Protein AF-A0A829FB20-F1 (afdb_monomer_lite)

Organism: NCBI:txid1157475

Foldseek 3Di:
DLVLLVCLLPDPDDLVVLCVQLVHDSVVSVCPSVVVDPPVPDDPSSVVSSVSSSVVVVVVVVVVVD

pLDDT: mean 94.2, std 7.98, range [51.09, 98.12]

Sequence (66 aa):
MLAHANEVLMSSLKGTELAKIMNMNVNQFYDYRNGSKKIEKARLETLIKFEKAYVYMLDKQKRTID

Structure (mmCIF, N/CA/C/O backbone):
data_AF-A0A829FB20-F1
#
_entry.id   AF-A0A829FB20-F1
#
loop_
_atom_site.group_PDB
_atom_site.id
_atom_site.type_symbol
_atom_site.label_atom_id
_atom_site.label_alt_id
_atom_site.label_comp_id
_atom_site.label_asym_id
_atom_site.label_entity_id
_atom_site.label_seq_id
_atom_site.pdbx_PDB_ins_code
_atom_site.Cartn_x
_atom_site.Cartn_y
_atom_site.Cartn_z
_atom_site.occupancy
_atom_site.B_iso_or_equiv
_atom_site.auth_seq_id
_atom_site.auth_comp_id
_atom_site.auth_asym_id
_atom_site.auth_atom_id
_atom_site.pdbx_PDB_model_num
ATOM 1 N N . MET A 1 1 ? -5.470 -1.460 -11.669 1.00 85.25 1 MET A N 1
ATOM 2 C CA . MET A 1 1 ? -5.942 -0.881 -10.391 1.00 85.25 1 MET A CA 1
ATOM 3 C C . MET A 1 1 ? -5.936 -1.868 -9.223 1.00 85.25 1 MET A C 1
ATOM 5 O O . MET A 1 1 ? -5.032 -1.736 -8.417 1.00 85.25 1 MET A O 1
ATOM 9 N N . LEU A 1 2 ? -6.843 -2.856 -9.085 1.00 96.62 2 LEU A N 1
ATOM 10 C CA . LEU A 1 2 ? -6.792 -3.768 -7.913 1.00 96.62 2 LEU A CA 1
ATOM 11 C C . LEU A 1 2 ? -5.507 -4.612 -7.851 1.00 96.62 2 LEU A C 1
ATOM 13 O O . LEU A 1 2 ? -4.880 -4.682 -6.801 1.00 96.62 2 LEU A O 1
ATOM 17 N N . ALA A 1 3 ? -5.081 -5.190 -8.979 1.00 97.69 3 ALA A N 1
ATOM 18 C CA . ALA A 1 3 ? -3.815 -5.923 -9.063 1.00 97.69 3 ALA A CA 1
ATOM 19 C C . ALA A 1 3 ? -2.616 -5.040 -8.665 1.00 97.69 3 ALA A C 1
ATOM 21 O O . ALA A 1 3 ? -1.864 -5.389 -7.765 1.00 97.69 3 ALA A O 1
ATOM 22 N N . HIS A 1 4 ? -2.523 -3.839 -9.241 1.00 98.00 4 HIS A N 1
ATOM 23 C CA . HIS A 1 4 ? -1.469 -2.869 -8.928 1.00 98.00 4 HIS A CA 1
ATOM 24 C C . HIS A 1 4 ? -1.473 -2.449 -7.452 1.00 98.00 4 HIS A C 1
ATOM 26 O O . HIS A 1 4 ? -0.421 -2.327 -6.832 1.00 98.00 4 HIS A O 1
ATOM 32 N N . ALA A 1 5 ? -2.654 -2.267 -6.855 1.00 97.88 5 ALA A N 1
ATOM 33 C CA . ALA A 1 5 ? -2.762 -1.985 -5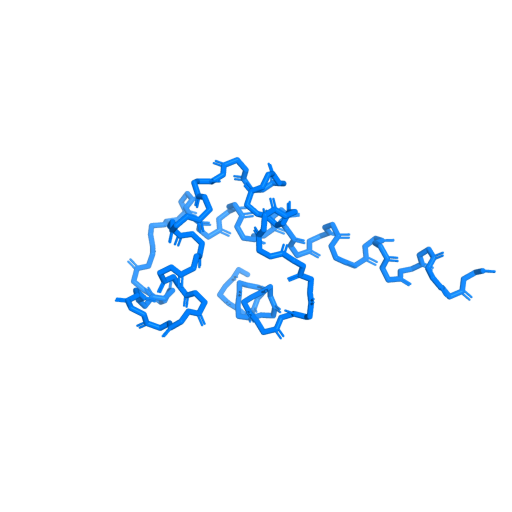.430 1.00 97.88 5 ALA A CA 1
ATOM 34 C C . ALA A 1 5 ? -2.207 -3.140 -4.587 1.00 97.88 5 ALA A C 1
ATOM 36 O O . ALA A 1 5 ? -1.440 -2.893 -3.660 1.00 97.88 5 ALA A O 1
ATOM 37 N N . ASN A 1 6 ? -2.521 -4.389 -4.940 1.00 97.94 6 ASN A N 1
ATOM 38 C CA . ASN A 1 6 ? -1.954 -5.561 -4.272 1.00 97.94 6 ASN A CA 1
ATOM 39 C C . ASN A 1 6 ? -0.427 -5.623 -4.410 1.00 97.94 6 ASN A C 1
ATOM 41 O O . ASN A 1 6 ? 0.256 -5.888 -3.424 1.00 97.94 6 ASN A O 1
ATOM 45 N N . GLU A 1 7 ? 0.127 -5.312 -5.581 1.00 97.88 7 GLU A N 1
ATOM 46 C CA . GLU A 1 7 ? 1.582 -5.249 -5.771 1.00 97.88 7 GLU A CA 1
ATOM 47 C C . GLU A 1 7 ? 2.241 -4.189 -4.879 1.00 97.88 7 GLU A C 1
ATOM 49 O O . GLU A 1 7 ? 3.255 -4.458 -4.231 1.00 97.88 7 GLU A O 1
ATOM 54 N N . VAL A 1 8 ? 1.631 -3.006 -4.758 1.00 97.75 8 VAL A N 1
ATOM 55 C CA . VAL A 1 8 ? 2.104 -1.953 -3.846 1.00 97.75 8 VAL A CA 1
ATOM 56 C C . VAL A 1 8 ? 2.058 -2.417 -2.387 1.00 97.75 8 VAL A C 1
ATOM 58 O O . VAL A 1 8 ? 3.013 -2.186 -1.639 1.00 97.75 8 VAL A O 1
ATOM 61 N N . LEU A 1 9 ? 0.977 -3.085 -1.972 1.00 97.75 9 LEU A N 1
ATOM 62 C CA . LEU A 1 9 ? 0.807 -3.592 -0.605 1.00 97.75 9 LEU A CA 1
ATOM 63 C C . LEU A 1 9 ? 1.829 -4.685 -0.254 1.00 97.75 9 LEU A C 1
ATOM 65 O O . LEU A 1 9 ? 2.323 -4.711 0.874 1.00 97.75 9 LEU A O 1
ATOM 69 N N . MET A 1 10 ? 2.184 -5.540 -1.215 1.00 96.75 10 MET A N 1
ATOM 70 C CA . MET A 1 10 ? 3.176 -6.612 -1.045 1.00 96.75 10 MET A CA 1
ATOM 71 C C . MET A 1 10 ? 4.631 -6.144 -1.212 1.00 96.75 10 MET A C 1
ATOM 73 O O . MET A 1 10 ? 5.557 -6.884 -0.883 1.00 96.75 10 MET A O 1
ATOM 77 N N . SER A 1 11 ? 4.858 -4.927 -1.709 1.00 95.19 11 SER A N 1
ATOM 78 C CA . SER A 1 11 ? 6.205 -4.413 -1.979 1.00 95.19 11 SER A CA 1
ATOM 79 C C . SER A 1 11 ? 7.071 -4.295 -0.721 1.00 95.19 11 SER A C 1
ATOM 81 O O . SER A 1 11 ? 6.592 -3.945 0.354 1.00 95.19 11 SER A O 1
ATOM 83 N N . SER A 1 12 ? 8.386 -4.484 -0.838 1.00 93.19 12 SER A N 1
ATOM 84 C CA . SER A 1 12 ? 9.330 -4.279 0.275 1.00 93.19 12 SER A CA 1
ATOM 85 C C . SER A 1 12 ? 9.597 -2.800 0.601 1.00 93.19 12 SER A C 1
ATOM 87 O O . SER A 1 12 ? 10.336 -2.494 1.538 1.00 93.19 12 SER A O 1
ATOM 89 N N . LEU A 1 13 ? 8.990 -1.863 -0.140 1.00 93.38 13 LEU A N 1
ATOM 90 C CA . LEU A 1 13 ? 9.158 -0.432 0.094 1.00 93.38 13 LEU A CA 1
ATOM 91 C C . LEU A 1 13 ? 8.564 -0.005 1.438 1.00 93.38 13 LEU A C 1
ATOM 93 O O . LEU A 1 13 ? 7.546 -0.531 1.904 1.00 93.38 13 LEU A O 1
ATOM 97 N N . LYS A 1 14 ? 9.197 1.000 2.052 1.00 95.06 14 LYS A N 1
ATOM 98 C CA . LYS A 1 14 ? 8.762 1.544 3.341 1.00 95.06 14 LYS A CA 1
ATOM 99 C C . LYS A 1 14 ? 7.375 2.166 3.200 1.00 95.06 14 LYS A C 1
ATOM 101 O O . LYS A 1 14 ? 7.148 3.010 2.334 1.00 95.06 14 LYS A O 1
ATOM 106 N N . GLY A 1 15 ? 6.458 1.813 4.100 1.00 94.69 15 GLY A N 1
ATOM 107 C CA . GLY A 1 15 ? 5.089 2.331 4.057 1.00 94.69 15 GLY A CA 1
ATOM 108 C C . GLY A 1 15 ? 4.998 3.855 4.166 1.00 94.69 15 GLY A C 1
ATOM 109 O O . GLY A 1 15 ? 4.121 4.453 3.556 1.00 94.69 15 GLY A O 1
ATOM 110 N N . THR A 1 16 ? 5.936 4.504 4.865 1.00 96.50 16 THR A N 1
ATOM 111 C CA . TH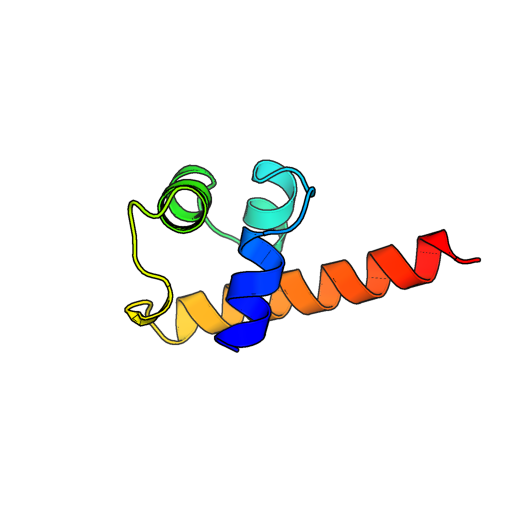R A 1 16 ? 6.028 5.974 4.940 1.00 96.50 16 THR A CA 1
ATOM 112 C C . THR A 1 16 ? 6.345 6.620 3.589 1.00 96.50 16 THR A C 1
ATOM 114 O O . THR A 1 16 ? 5.793 7.672 3.273 1.00 96.50 16 THR A O 1
ATOM 117 N N . GLU A 1 17 ? 7.198 5.992 2.775 1.00 95.94 17 GLU A N 1
ATOM 118 C CA . GLU A 1 17 ? 7.536 6.450 1.422 1.00 95.94 17 GLU A CA 1
ATOM 119 C C . GLU A 1 17 ? 6.317 6.333 0.499 1.00 95.94 17 GLU A C 1
ATOM 121 O O . GLU A 1 17 ? 5.905 7.311 -0.126 1.00 95.94 17 GLU A O 1
ATOM 126 N N . LEU A 1 18 ? 5.683 5.158 0.490 1.00 97.06 18 LEU A N 1
ATOM 127 C CA . LEU A 1 18 ? 4.492 4.889 -0.317 1.00 97.06 18 LEU A CA 1
ATOM 128 C C . LEU A 1 18 ? 3.320 5.801 0.064 1.00 97.06 18 LEU A C 1
ATOM 130 O O . LEU A 1 18 ? 2.683 6.391 -0.809 1.00 97.06 18 LEU A O 1
ATOM 134 N N . ALA A 1 19 ? 3.059 5.977 1.360 1.00 97.12 19 ALA A N 1
ATOM 135 C CA . ALA A 1 19 ? 2.003 6.858 1.852 1.00 97.12 19 ALA A CA 1
ATOM 136 C C . ALA A 1 19 ? 2.199 8.313 1.387 1.00 97.12 19 ALA A C 1
ATOM 138 O O . ALA A 1 19 ? 1.231 8.967 0.989 1.00 97.12 19 ALA A O 1
ATOM 139 N N . LYS A 1 20 ? 3.451 8.796 1.349 1.00 96.88 20 LYS A N 1
ATOM 140 C CA . LYS A 1 20 ? 3.790 10.130 0.832 1.00 96.88 20 LYS A CA 1
ATOM 141 C C . LYS A 1 20 ? 3.457 10.264 -0.657 1.00 96.88 20 LYS A C 1
ATOM 143 O O . LYS A 1 20 ? 2.801 11.230 -1.035 1.00 96.88 20 LYS A O 1
ATOM 148 N N . ILE A 1 21 ? 3.852 9.294 -1.485 1.00 95.88 21 ILE A N 1
ATOM 149 C CA . ILE A 1 21 ? 3.569 9.286 -2.936 1.00 95.88 21 ILE A CA 1
ATOM 150 C C . ILE A 1 21 ? 2.060 9.279 -3.206 1.00 95.88 21 ILE A C 1
ATOM 152 O O . ILE A 1 21 ? 1.560 9.986 -4.079 1.00 95.88 21 ILE A O 1
ATOM 156 N N . MET A 1 22 ? 1.322 8.507 -2.413 1.00 96.25 22 MET A N 1
ATOM 157 C CA . MET A 1 22 ? -0.129 8.378 -2.524 1.00 96.25 22 MET A CA 1
ATOM 158 C C . MET A 1 22 ? -0.905 9.582 -1.989 1.00 96.25 22 MET A C 1
ATOM 160 O O . MET A 1 22 ? -2.124 9.637 -2.167 1.00 96.25 22 MET A O 1
ATOM 164 N N . ASN A 1 23 ? -0.242 10.524 -1.310 1.00 96.19 23 ASN A N 1
ATOM 165 C CA . ASN A 1 23 ? -0.900 11.535 -0.486 1.00 96.19 23 ASN A CA 1
ATOM 166 C C . ASN A 1 23 ? -1.975 10.889 0.418 1.00 96.19 23 ASN A C 1
ATOM 168 O O . ASN A 1 23 ? -3.177 11.190 0.354 1.00 96.19 23 ASN A O 1
ATOM 172 N N . MET A 1 24 ? -1.542 9.885 1.179 1.00 96.19 24 MET A N 1
ATOM 173 C CA . MET A 1 24 ? -2.363 9.079 2.076 1.00 96.19 24 MET A CA 1
ATOM 174 C C . MET A 1 24 ? -1.753 9.105 3.477 1.00 96.19 24 MET A C 1
ATOM 176 O O . MET A 1 24 ? -0.536 9.164 3.637 1.00 96.19 24 MET A O 1
ATOM 180 N N . ASN A 1 25 ? -2.595 9.038 4.508 1.00 96.94 25 ASN A N 1
ATOM 181 C CA . ASN A 1 25 ? -2.103 8.869 5.868 1.00 96.94 25 ASN A CA 1
ATOM 182 C C . ASN A 1 25 ? -1.394 7.506 6.007 1.00 96.94 25 ASN A C 1
ATOM 184 O O . ASN A 1 25 ? -1.901 6.485 5.547 1.00 96.94 25 ASN A O 1
ATOM 188 N N . VAL A 1 26 ? -0.236 7.478 6.669 1.00 97.56 26 VAL A N 1
ATOM 189 C CA . VAL A 1 26 ? 0.563 6.250 6.804 1.00 97.56 26 VAL A CA 1
ATOM 190 C C . VAL A 1 26 ? -0.185 5.123 7.527 1.00 97.56 26 VAL A C 1
ATOM 192 O O . VAL A 1 26 ? -0.074 3.968 7.124 1.00 97.56 26 VAL A O 1
ATOM 195 N N . ASN A 1 27 ? -1.016 5.441 8.523 1.00 97.75 27 ASN A N 1
ATOM 196 C CA . ASN A 1 27 ? -1.828 4.445 9.220 1.00 97.75 27 ASN A CA 1
ATOM 197 C C . ASN A 1 27 ? -2.908 3.884 8.295 1.00 97.75 27 ASN A C 1
ATOM 199 O O . ASN A 1 27 ? -3.137 2.685 8.298 1.00 97.75 27 ASN A O 1
ATOM 203 N N . GLN A 1 28 ? -3.510 4.713 7.432 1.00 97.00 28 GLN A N 1
ATOM 204 C CA . GLN A 1 28 ? -4.460 4.219 6.429 1.00 97.00 28 GLN A CA 1
ATOM 205 C C . GLN A 1 28 ? -3.795 3.252 5.450 1.00 97.00 28 GLN A C 1
ATOM 207 O O . GLN A 1 28 ? -4.406 2.255 5.080 1.00 97.00 28 GLN A O 1
ATOM 212 N N . PHE A 1 29 ? -2.552 3.519 5.041 1.00 97.94 29 PHE A N 1
ATOM 213 C CA . PHE A 1 29 ? -1.801 2.576 4.217 1.00 97.94 29 PHE A CA 1
ATOM 214 C C . PHE A 1 29 ? -1.566 1.252 4.955 1.00 97.94 29 PHE A C 1
ATOM 216 O O . PHE A 1 29 ? -1.828 0.188 4.395 1.00 97.94 29 PHE A O 1
ATOM 22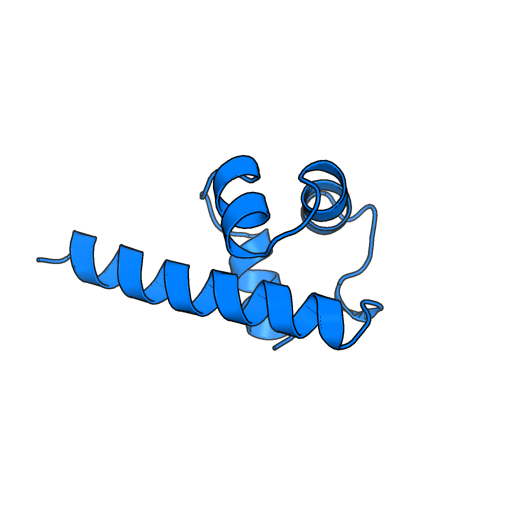3 N N . TYR A 1 30 ? -1.123 1.308 6.215 1.00 98.00 30 TYR A N 1
ATOM 224 C CA . TYR A 1 30 ? -0.901 0.104 7.016 1.00 98.00 30 TYR A CA 1
ATOM 225 C C . TYR A 1 30 ? -2.186 -0.651 7.353 1.00 98.00 30 TYR A C 1
ATOM 227 O O . TYR A 1 30 ? -2.143 -1.875 7.417 1.00 98.00 30 TYR A O 1
ATOM 235 N N . ASP A 1 31 ? -3.331 0.024 7.470 1.00 98.12 31 ASP A N 1
ATOM 236 C CA . ASP A 1 31 ? -4.623 -0.651 7.594 1.00 98.12 31 ASP A CA 1
ATOM 237 C C . ASP A 1 31 ? -4.858 -1.588 6.402 1.00 98.12 31 ASP A C 1
ATOM 239 O O . ASP A 1 31 ? -5.298 -2.718 6.588 1.00 98.12 31 ASP A O 1
ATOM 243 N N . TYR A 1 32 ? -4.552 -1.147 5.177 1.00 97.88 32 TYR A N 1
ATOM 244 C CA . TYR A 1 32 ? -4.656 -2.005 3.994 1.00 97.88 32 TYR A CA 1
ATOM 245 C C . TYR A 1 32 ? -3.549 -3.061 3.956 1.00 97.88 32 TYR A C 1
ATOM 247 O O . TYR A 1 32 ? -3.820 -4.228 3.691 1.00 97.88 32 TYR A O 1
ATOM 255 N N . ARG A 1 33 ? -2.303 -2.674 4.249 1.00 97.12 33 ARG A N 1
ATOM 256 C CA . ARG A 1 33 ? -1.137 -3.565 4.142 1.00 97.12 33 ARG A CA 1
ATOM 257 C C . ARG A 1 33 ? -1.163 -4.714 5.141 1.00 97.12 33 ARG A C 1
ATOM 259 O O . ARG A 1 33 ? -0.745 -5.816 4.808 1.00 97.12 33 ARG A O 1
ATOM 266 N N . ASN A 1 34 ? -1.689 -4.464 6.332 1.00 96.56 34 ASN A N 1
ATOM 267 C CA . ASN A 1 34 ? -1.834 -5.47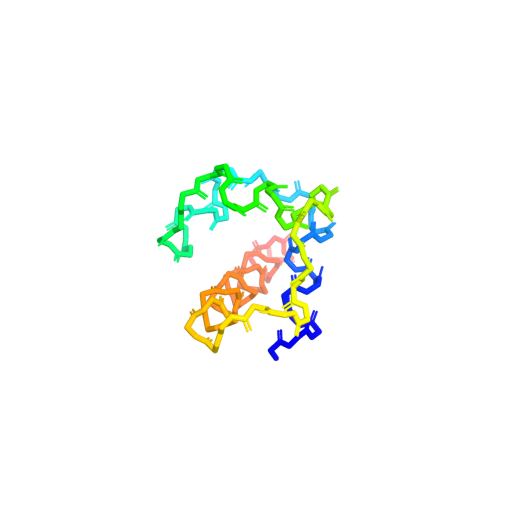0 7.377 1.00 96.56 34 ASN A CA 1
ATOM 268 C C . ASN A 1 34 ? -3.167 -6.234 7.264 1.00 96.56 34 ASN A C 1
ATOM 270 O O . ASN A 1 34 ? -3.450 -7.095 8.091 1.00 96.56 34 ASN A O 1
ATOM 274 N N . GLY A 1 35 ? -4.005 -5.911 6.271 1.00 96.12 35 GLY A N 1
ATOM 275 C CA . GLY A 1 35 ? -5.291 -6.570 6.035 1.00 96.12 35 GLY A CA 1
ATOM 276 C C . GLY A 1 35 ? -6.446 -6.107 6.932 1.00 96.12 35 GLY A C 1
ATOM 277 O O . GLY A 1 35 ? -7.561 -6.604 6.774 1.00 96.12 35 GLY A O 1
ATOM 278 N N . SER A 1 36 ? -6.233 -5.134 7.827 1.00 97.38 36 SER A N 1
ATOM 279 C CA . SER A 1 36 ? -7.291 -4.519 8.650 1.00 97.38 36 SER A CA 1
ATOM 280 C C . SER A 1 36 ? -8.393 -3.872 7.801 1.00 97.38 36 SER A C 1
ATOM 282 O O . SER A 1 36 ? -9.560 -3.846 8.194 1.00 97.38 36 SER A O 1
ATOM 284 N N . LYS A 1 37 ? -8.043 -3.365 6.614 1.00 97.38 37 LYS A N 1
ATOM 285 C CA . LYS A 1 37 ? -8.977 -2.927 5.572 1.00 97.38 37 LYS A CA 1
ATOM 286 C C . LYS A 1 37 ? -8.777 -3.751 4.308 1.00 97.38 37 LYS A C 1
ATOM 288 O O . LYS A 1 37 ? -7.658 -3.982 3.867 1.00 97.38 37 LYS A O 1
ATOM 293 N N . LYS A 1 38 ? -9.893 -4.128 3.685 1.00 97.56 38 LYS A N 1
ATOM 294 C CA . LYS A 1 38 ? -9.908 -4.853 2.411 1.00 97.56 38 LYS A CA 1
ATOM 295 C C . LYS A 1 38 ? -9.788 -3.879 1.243 1.00 97.56 38 LYS A C 1
ATOM 297 O O . LYS A 1 38 ? -10.655 -3.016 1.083 1.00 97.56 38 LYS A O 1
ATOM 302 N N . ILE A 1 39 ? -8.734 -4.011 0.439 1.00 97.44 39 ILE A N 1
ATOM 303 C CA . ILE A 1 39 ? -8.486 -3.141 -0.721 1.00 97.44 39 ILE A CA 1
ATOM 304 C C . ILE A 1 39 ? -9.575 -3.292 -1.792 1.00 97.44 39 ILE A C 1
ATOM 306 O O . ILE A 1 39 ? -9.920 -2.329 -2.470 1.00 97.44 39 ILE A O 1
ATOM 310 N N . GLU A 1 40 ? -10.209 -4.462 -1.865 1.00 97.00 40 GLU A N 1
ATOM 311 C CA . GLU A 1 40 ? -11.329 -4.768 -2.760 1.00 97.00 40 GLU A CA 1
ATOM 312 C C . GLU A 1 40 ? -12.584 -3.951 -2.430 1.00 97.00 40 GLU A C 1
ATOM 314 O O . GLU A 1 40 ? -13.459 -3.787 -3.275 1.00 97.00 40 GLU A O 1
ATOM 319 N N . LYS A 1 41 ? -12.676 -3.430 -1.200 1.00 97.25 41 LYS A N 1
ATOM 320 C CA . LYS A 1 41 ? -13.770 -2.563 -0.739 1.00 97.25 41 LYS A CA 1
ATOM 321 C C . LYS A 1 41 ? -13.396 -1.078 -0.759 1.00 97.25 41 LYS A C 1
ATOM 323 O O . LYS A 1 41 ? -14.173 -0.246 -0.288 1.00 97.25 41 LYS A O 1
ATOM 328 N N . ALA A 1 42 ? -12.203 -0.732 -1.240 1.00 96.94 42 ALA A N 1
ATOM 329 C CA . ALA A 1 42 ? -11.744 0.646 -1.262 1.00 96.94 42 ALA A CA 1
ATOM 330 C C . ALA A 1 42 ? -12.511 1.476 -2.302 1.00 96.94 42 ALA A C 1
ATOM 332 O O . ALA A 1 42 ? -12.923 0.989 -3.353 1.00 96.94 42 ALA A O 1
ATOM 333 N N . ARG A 1 43 ? -12.674 2.772 -2.020 1.00 96.75 43 ARG A N 1
ATOM 334 C CA . ARG A 1 43 ? -13.255 3.719 -2.983 1.00 96.75 43 ARG A CA 1
ATOM 335 C C . ARG A 1 43 ? -12.321 3.890 -4.182 1.00 96.75 43 ARG A C 1
ATOM 337 O O . ARG A 1 43 ? -11.102 3.812 -4.026 1.00 96.75 43 ARG A O 1
ATOM 344 N N . LEU A 1 44 ? -12.878 4.240 -5.342 1.00 97.00 44 LEU A N 1
ATOM 345 C CA . LEU A 1 44 ? -12.107 4.489 -6.566 1.00 97.00 44 LEU A CA 1
ATOM 346 C C . LEU A 1 44 ? -10.954 5.483 -6.347 1.00 97.00 44 LEU A C 1
ATOM 348 O O . LEU A 1 44 ? -9.833 5.225 -6.768 1.00 97.00 44 LEU A O 1
ATOM 352 N N . GLU A 1 45 ? -11.190 6.570 -5.609 1.00 96.50 45 GLU A N 1
ATOM 353 C CA . GLU A 1 45 ? -10.151 7.553 -5.267 1.00 96.50 45 GLU A CA 1
ATOM 354 C C . GLU A 1 45 ? -8.963 6.935 -4.523 1.00 96.50 45 GLU A C 1
ATOM 356 O O . GLU A 1 45 ? -7.817 7.327 -4.731 1.00 96.50 45 GLU A O 1
ATOM 361 N N . THR A 1 46 ? -9.221 5.953 -3.657 1.00 97.38 46 THR A N 1
ATOM 362 C CA . THR A 1 46 ? -8.159 5.215 -2.969 1.00 97.38 46 THR A CA 1
ATOM 363 C C . THR A 1 46 ? -7.395 4.345 -3.959 1.00 97.38 46 THR A C 1
ATOM 365 O O . THR A 1 46 ? -6.169 4.377 -3.959 1.00 97.38 46 THR A O 1
ATOM 368 N N . LEU A 1 47 ? -8.087 3.638 -4.855 1.00 98.00 47 LEU A N 1
ATOM 369 C CA . LEU A 1 47 ? -7.441 2.814 -5.883 1.00 98.00 47 LEU A CA 1
ATOM 370 C C . LEU A 1 47 ? -6.572 3.643 -6.844 1.00 98.00 47 LEU A C 1
ATOM 372 O O . LEU A 1 47 ? -5.476 3.213 -7.189 1.00 98.00 47 LEU A O 1
ATOM 376 N N . ILE A 1 48 ? -6.998 4.858 -7.202 1.00 97.88 48 ILE A N 1
ATOM 377 C CA . ILE A 1 48 ? -6.196 5.795 -8.009 1.00 97.88 48 ILE A CA 1
ATOM 378 C C . ILE A 1 48 ? -4.910 6.199 -7.276 1.00 97.88 48 ILE A C 1
ATOM 380 O O . ILE A 1 48 ? -3.859 6.346 -7.898 1.00 97.88 48 ILE A O 1
ATOM 384 N N . LYS A 1 49 ? -4.957 6.375 -5.950 1.00 97.75 49 LYS A N 1
ATOM 385 C CA . LYS A 1 49 ? -3.743 6.645 -5.167 1.00 97.75 49 LYS A CA 1
ATOM 386 C C . LYS A 1 49 ? -2.770 5.468 -5.244 1.00 97.75 49 LYS A C 1
ATOM 388 O O . LYS A 1 49 ? -1.596 5.688 -5.522 1.00 97.75 49 LYS A O 1
ATOM 393 N N . PHE A 1 50 ? -3.259 4.239 -5.083 1.00 98.00 50 PHE A N 1
ATOM 394 C CA . PHE A 1 50 ? -2.437 3.034 -5.238 1.00 98.00 50 PHE A CA 1
ATOM 395 C C . PHE A 1 50 ? -1.838 2.899 -6.644 1.00 98.00 50 PHE A C 1
ATOM 397 O O . PHE A 1 50 ? -0.666 2.556 -6.771 1.00 98.00 50 PHE A O 1
ATOM 404 N N . GLU A 1 51 ? -2.588 3.249 -7.688 1.00 97.44 51 GLU A N 1
ATOM 405 C CA . GLU A 1 51 ? -2.086 3.272 -9.066 1.00 97.44 51 GLU A CA 1
ATOM 406 C C . GLU A 1 51 ? -0.869 4.204 -9.222 1.00 97.44 51 GLU A C 1
ATOM 408 O O . GLU A 1 51 ? 0.137 3.827 -9.820 1.00 97.44 51 GLU A O 1
ATOM 413 N N . LYS A 1 52 ? -0.901 5.395 -8.608 1.00 95.75 52 LYS A N 1
ATOM 414 C CA . LYS A 1 52 ? 0.245 6.326 -8.624 1.00 95.75 52 LYS A CA 1
ATOM 415 C C . LYS A 1 52 ? 1.488 5.736 -7.958 1.00 95.75 52 LYS A C 1
ATOM 417 O O . LYS A 1 52 ? 2.597 5.921 -8.455 1.00 95.75 52 LYS A O 1
ATOM 422 N N . ALA A 1 53 ? 1.312 5.039 -6.836 1.00 97.06 53 ALA A N 1
ATOM 423 C CA . ALA A 1 53 ? 2.420 4.375 -6.153 1.00 97.06 53 ALA A CA 1
ATOM 424 C C . ALA A 1 53 ? 3.011 3.229 -6.979 1.00 97.06 53 ALA A C 1
ATOM 426 O O . ALA A 1 53 ? 4.228 3.057 -6.994 1.00 97.06 53 ALA A O 1
ATOM 427 N N . TYR A 1 54 ? 2.169 2.487 -7.695 1.00 97.94 54 TYR A N 1
ATOM 428 C CA . TYR A 1 54 ? 2.617 1.417 -8.576 1.00 97.94 54 TYR A CA 1
ATOM 429 C C . TYR A 1 54 ? 3.493 1.941 -9.723 1.00 97.94 54 TYR A C 1
ATOM 431 O O . TYR A 1 54 ? 4.597 1.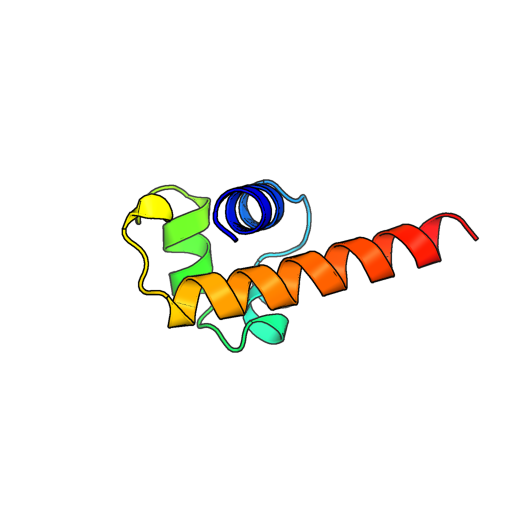443 -9.930 1.00 97.94 54 TYR A O 1
ATOM 439 N N . VAL A 1 55 ? 3.067 3.008 -10.405 1.00 96.06 55 VAL A N 1
ATOM 440 C CA . VAL A 1 55 ? 3.876 3.634 -11.469 1.00 96.06 55 VAL A CA 1
ATOM 441 C C . VAL A 1 55 ? 5.239 4.089 -10.936 1.00 96.06 55 VAL A C 1
ATOM 443 O O . VAL A 1 55 ? 6.268 3.810 -11.548 1.00 96.06 55 VAL A O 1
ATOM 446 N N . TYR A 1 56 ? 5.269 4.703 -9.749 1.00 94.56 56 TYR A N 1
ATOM 447 C CA . TYR A 1 56 ? 6.527 5.079 -9.099 1.00 94.56 56 TYR A CA 1
ATOM 448 C C . TYR A 1 56 ? 7.441 3.872 -8.836 1.00 94.56 56 TYR A C 1
ATOM 450 O O . TYR A 1 56 ? 8.654 3.959 -9.034 1.00 94.56 56 TYR A O 1
ATOM 458 N N . MET A 1 57 ? 6.878 2.744 -8.392 1.00 94.69 57 MET A N 1
ATOM 459 C CA . MET A 1 57 ? 7.646 1.518 -8.164 1.00 94.69 57 MET A CA 1
ATOM 460 C C . MET A 1 57 ? 8.312 1.015 -9.443 1.00 94.69 57 MET A C 1
ATOM 462 O O . MET A 1 57 ? 9.494 0.675 -9.403 1.00 94.69 57 MET A O 1
ATOM 466 N N . LEU A 1 58 ? 7.588 1.012 -10.565 1.00 93.88 58 LEU A N 1
ATOM 467 C CA . LEU A 1 58 ? 8.137 0.605 -11.859 1.00 93.88 58 LEU A CA 1
ATOM 468 C C . LEU A 1 58 ? 9.294 1.511 -12.290 1.00 93.88 58 LEU A C 1
ATOM 470 O O . LEU A 1 58 ? 10.337 1.022 -12.721 1.00 93.88 58 LEU A O 1
ATOM 474 N N . ASP A 1 59 ? 9.145 2.826 -12.134 1.00 92.00 59 ASP A N 1
ATOM 475 C CA . ASP A 1 59 ? 10.199 3.779 -12.489 1.00 92.00 59 ASP A CA 1
ATOM 476 C C . ASP A 1 59 ? 11.434 3.636 -11.593 1.00 92.00 59 ASP A C 1
ATOM 478 O O . ASP A 1 59 ? 12.567 3.737 -12.067 1.00 92.00 59 ASP A O 1
ATOM 482 N N . LYS A 1 60 ? 11.235 3.357 -10.301 1.00 87.31 60 LYS A N 1
ATOM 483 C CA . LYS A 1 60 ? 12.330 3.105 -9.358 1.00 87.31 60 LYS A CA 1
ATOM 484 C C . LYS A 1 60 ? 13.082 1.815 -9.691 1.00 87.31 60 LYS A C 1
ATOM 486 O O . LYS A 1 60 ? 14.306 1.821 -9.631 1.00 87.31 60 LYS A O 1
ATOM 491 N N . GLN A 1 61 ? 12.374 0.750 -10.068 1.00 84.94 61 GLN A N 1
ATOM 492 C CA . GLN A 1 61 ? 12.983 -0.521 -10.479 1.00 84.94 61 GLN A CA 1
ATOM 493 C C . GLN A 1 61 ? 13.807 -0.380 -11.763 1.00 84.94 61 GLN A C 1
ATOM 495 O O . GLN A 1 61 ? 14.912 -0.913 -11.835 1.00 84.94 61 GLN A O 1
ATOM 500 N N . LYS A 1 62 ? 13.321 0.382 -12.751 1.00 84.94 62 LYS A N 1
ATOM 501 C CA . LYS A 1 62 ? 14.084 0.655 -13.982 1.00 84.94 62 LYS A CA 1
ATOM 502 C C . LYS A 1 62 ? 15.432 1.314 -13.679 1.00 84.94 62 LYS A C 1
ATOM 504 O O . LYS A 1 62 ? 16.451 0.860 -14.170 1.00 84.94 62 LYS A O 1
ATOM 509 N N . ARG A 1 63 ? 15.450 2.311 -12.787 1.00 77.31 63 ARG A N 1
ATOM 510 C CA . ARG A 1 63 ? 16.677 3.033 -12.390 1.00 77.31 63 ARG A CA 1
ATOM 511 C C . ARG A 1 63 ? 17.682 2.207 -11.586 1.00 77.31 63 ARG A C 1
ATOM 513 O O . ARG A 1 63 ? 18.784 2.682 -11.364 1.00 77.31 63 ARG A O 1
ATOM 520 N N . THR A 1 64 ? 17.293 1.044 -11.069 1.00 71.94 64 THR A N 1
ATOM 521 C CA . THR A 1 64 ? 18.210 0.149 -10.340 1.00 71.94 64 THR A CA 1
ATOM 522 C C . THR A 1 64 ? 18.866 -0.902 -11.235 1.00 71.94 64 THR A C 1
ATOM 524 O O . THR A 1 64 ? 19.685 -1.669 -10.741 1.00 71.94 64 THR A O 1
ATOM 527 N N . ILE A 1 65 ? 18.463 -0.980 -12.506 1.00 65.94 65 ILE A N 1
ATOM 528 C CA . ILE A 1 65 ? 18.964 -1.956 -13.485 1.00 65.94 65 ILE A CA 1
ATOM 529 C C . ILE A 1 65 ? 19.996 -1.313 -14.440 1.00 65.94 65 ILE A C 1
ATOM 531 O O . ILE A 1 65 ? 20.743 -2.044 -15.085 1.00 65.94 65 ILE A O 1
ATOM 535 N N . ASP A 1 66 ? 20.075 0.022 -14.467 1.00 51.09 66 ASP A N 1
ATOM 536 C CA . ASP A 1 66 ? 21.121 0.813 -15.139 1.00 51.09 66 ASP A CA 1
ATOM 537 C C . ASP A 1 66 ? 22.308 1.091 -14.197 1.00 51.09 66 ASP A C 1
ATOM 539 O O . ASP A 1 66 ? 23.464 1.085 -14.681 1.00 51.09 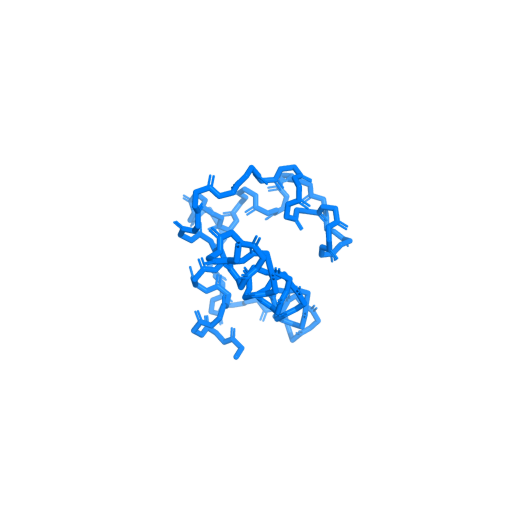66 ASP A O 1
#

Secondary structure (DSSP, 8-state):
-HHHHHHHHHSSS-HHHHHHHTT--HHHHHHHHTTSS-GGG--HHHHHHHHHHHHHHHHHHHTTT-

Radius of gyration: 11.33 Å; chains: 1; bounding box: 35×18×24 Å